Protein AF-A0A8J2MHV6-F1 (afdb_monomer_lite)

Secondary structure (DSSP, 8-state):
--HHHHHHHHHHHHHHHTS--TTSS-HHHHHHHS-TTHHHHHHHHHHHHHHTT-HHHHHHHHT-GGG------GGGHHHHHHHHHHHHTTSPTT----HHHHHHHHHHHHHTTS--

Foldseek 3Di:
DPPPPVVVVVVVVVVVVPDPCVVPPPVVVVVVVVPPLPVVLVVLQVQLQVCLVPLVSNLVSCPPVSVVAPDDDNVCSVVLSVVLVVVVVVDDPPDGDHSVNSNVSNVVSVVVPVPD

Radius of gyration: 17.87 Å; chains: 1; bounding box: 54×39×30 Å

Structure (mmCIF, N/CA/C/O backbone):
data_AF-A0A8J2MHV6-F1
#
_entry.id   AF-A0A8J2MHV6-F1
#
loop_
_atom_site.group_PDB
_atom_site.id
_atom_site.type_symbol
_atom_site.label_atom_id
_atom_site.label_alt_id
_atom_site.label_comp_id
_atom_site.l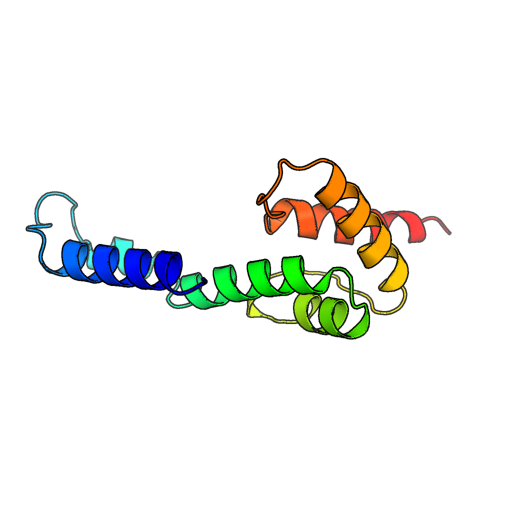abel_asym_id
_atom_site.label_entity_id
_atom_site.label_seq_id
_atom_site.pdbx_PDB_ins_code
_atom_site.Cartn_x
_atom_site.Cartn_y
_atom_site.Cartn_z
_atom_site.occupancy
_atom_site.B_iso_or_equiv
_atom_site.auth_seq_id
_atom_site.auth_comp_id
_atom_site.auth_asym_id
_atom_site.auth_atom_id
_atom_site.pdbx_PDB_model_num
ATOM 1 N N . MET A 1 1 ? -14.161 -6.890 15.139 1.00 41.69 1 MET A N 1
ATOM 2 C CA . MET A 1 1 ? -15.018 -5.836 15.726 1.00 41.69 1 MET A CA 1
ATOM 3 C C . MET A 1 1 ? -14.784 -4.538 14.937 1.00 41.69 1 MET A C 1
ATOM 5 O O . MET A 1 1 ? -14.116 -3.640 15.418 1.00 41.69 1 MET A O 1
ATOM 9 N N . PHE A 1 2 ? -15.237 -4.486 13.675 1.00 44.78 2 PHE A N 1
ATOM 10 C CA . PHE A 1 2 ? -14.858 -3.450 12.684 1.00 44.78 2 PHE A CA 1
ATOM 11 C C . PHE A 1 2 ? -16.009 -2.509 12.280 1.00 44.78 2 PHE A C 1
ATOM 13 O O . PHE A 1 2 ? -15.811 -1.582 11.505 1.00 44.78 2 PHE A O 1
ATOM 20 N N . TYR A 1 3 ? -17.211 -2.712 12.823 1.00 45.16 3 TYR A N 1
ATOM 21 C CA . TYR A 1 3 ? -18.410 -1.963 12.428 1.00 45.16 3 TYR A CA 1
ATOM 22 C C . TYR A 1 3 ? -18.516 -0.560 13.039 1.00 45.16 3 TYR A C 1
ATOM 24 O O . TYR A 1 3 ? -19.324 0.239 12.581 1.00 45.16 3 TYR A O 1
ATOM 32 N N . LEU A 1 4 ? -17.710 -0.237 14.056 1.00 43.59 4 LEU A N 1
ATOM 33 C CA . LEU A 1 4 ? -17.920 0.977 14.843 1.00 43.59 4 LEU A CA 1
ATOM 34 C C . LEU A 1 4 ? -17.490 2.253 14.095 1.00 43.59 4 LEU A C 1
ATOM 36 O O . LEU A 1 4 ? -18.215 3.237 14.116 1.00 43.59 4 LEU A O 1
ATOM 40 N N . ALA A 1 5 ? -16.363 2.236 13.377 1.00 49.28 5 ALA A N 1
ATOM 41 C CA . ALA A 1 5 ? -15.841 3.437 12.712 1.00 49.28 5 ALA A CA 1
ATOM 42 C C . ALA A 1 5 ? -16.668 3.858 11.481 1.00 49.28 5 ALA A C 1
ATOM 44 O O . ALA A 1 5 ? -16.950 5.040 11.300 1.00 49.28 5 ALA A O 1
ATOM 45 N N . ALA A 1 6 ? -17.105 2.891 10.666 1.00 49.47 6 ALA A N 1
ATOM 46 C CA . ALA A 1 6 ? -17.954 3.155 9.503 1.00 49.47 6 ALA A CA 1
ATOM 47 C C . ALA A 1 6 ? -19.363 3.621 9.913 1.00 49.47 6 ALA A C 1
ATOM 49 O O . ALA A 1 6 ? -19.921 4.521 9.290 1.00 49.47 6 ALA A O 1
ATOM 50 N N . ALA A 1 7 ? -19.911 3.055 10.996 1.00 55.84 7 ALA A N 1
ATOM 51 C CA . ALA A 1 7 ? -21.196 3.481 11.542 1.00 55.84 7 ALA A CA 1
ATOM 52 C C . ALA A 1 7 ? -21.140 4.913 12.099 1.00 55.84 7 ALA A C 1
ATOM 54 O O . ALA A 1 7 ? -22.050 5.693 11.841 1.00 55.84 7 ALA A O 1
ATOM 55 N N . ILE A 1 8 ? -20.056 5.285 12.793 1.00 59.50 8 ILE A N 1
ATOM 56 C CA . ILE A 1 8 ? -19.874 6.646 13.327 1.00 59.50 8 ILE A CA 1
ATOM 57 C C . ILE A 1 8 ? -19.798 7.681 12.196 1.00 59.50 8 ILE A C 1
ATOM 59 O O . ILE A 1 8 ? -20.416 8.735 12.295 1.00 59.50 8 ILE A O 1
ATOM 63 N N . LEU A 1 9 ? -19.093 7.387 11.099 1.00 59.03 9 LEU A N 1
ATOM 64 C CA . LEU A 1 9 ? -19.012 8.298 9.948 1.00 59.03 9 LEU A CA 1
ATOM 65 C C . LEU A 1 9 ? -20.363 8.479 9.239 1.00 59.03 9 LEU A C 1
ATOM 67 O O . LEU A 1 9 ? -20.700 9.595 8.840 1.00 59.03 9 LEU A O 1
ATOM 71 N N . GLY A 1 10 ? -21.149 7.405 9.112 1.00 62.62 10 GLY A N 1
ATOM 72 C CA . GLY A 1 10 ? -22.514 7.473 8.582 1.00 62.62 10 GLY A CA 1
ATOM 73 C C . GLY A 1 10 ? -23.455 8.286 9.477 1.00 62.62 10 GLY A C 1
ATOM 74 O O . GLY A 1 10 ? -24.182 9.142 8.980 1.00 62.62 10 GLY A O 1
ATOM 75 N N . ASP A 1 11 ? -23.382 8.077 10.794 1.00 63.69 11 ASP A N 1
ATOM 76 C CA . ASP A 1 11 ? -24.184 8.797 11.794 1.00 63.69 11 ASP A CA 1
ATOM 77 C C . ASP A 1 11 ? -23.862 10.298 11.819 1.00 63.69 11 ASP A C 1
ATOM 79 O O . ASP A 1 11 ? -24.759 11.138 11.796 1.00 63.69 11 ASP A O 1
ATOM 83 N N . VAL A 1 12 ? -22.574 10.655 11.778 1.00 63.25 12 VAL A N 1
ATOM 84 C CA . VAL A 1 12 ? -22.131 12.056 11.714 1.00 63.25 12 VAL A CA 1
ATOM 85 C C . VAL A 1 12 ? -22.613 12.724 10.423 1.00 63.25 12 VAL A C 1
ATOM 87 O O . VAL A 1 12 ? -23.073 13.864 10.467 1.00 63.25 12 VAL A O 1
ATOM 90 N N . ARG A 1 13 ? -22.581 12.016 9.285 1.00 62.28 13 ARG A N 1
ATOM 91 C CA . ARG A 1 13 ? -23.090 12.530 8.003 1.00 62.28 13 ARG A CA 1
ATOM 92 C C . ARG A 1 13 ? -24.595 12.808 8.057 1.00 62.28 13 ARG A C 1
ATOM 94 O O . ARG A 1 13 ? -25.025 13.871 7.617 1.00 62.28 13 ARG A O 1
ATOM 101 N N . GLU A 1 14 ? -25.392 11.889 8.596 1.00 66.50 14 GLU A N 1
ATOM 102 C CA . GLU A 1 14 ? -26.848 12.071 8.713 1.00 66.50 14 GLU A CA 1
ATOM 103 C C . GLU A 1 14 ? -27.221 13.170 9.716 1.00 66.50 14 GLU A C 1
ATOM 105 O O . GLU A 1 14 ? -28.143 13.951 9.480 1.00 66.50 14 GLU A O 1
ATOM 110 N N . ARG A 1 15 ? -26.464 13.308 10.806 1.00 63.88 15 ARG A N 1
ATOM 111 C CA . ARG A 1 15 ? -26.650 14.402 11.769 1.00 63.88 15 ARG A CA 1
ATOM 112 C C . ARG A 1 15 ? -26.308 15.764 11.185 1.00 63.88 15 ARG A C 1
ATOM 114 O O . ARG A 1 15 ? -27.021 16.727 11.454 1.00 63.88 15 ARG A O 1
ATOM 121 N N . LEU A 1 16 ? -25.263 15.844 10.362 1.00 61.25 16 LEU A N 1
ATOM 122 C CA . LEU A 1 16 ? -24.910 17.076 9.661 1.00 61.25 16 LEU A CA 1
ATOM 123 C C . LEU A 1 16 ? -26.001 17.478 8.664 1.00 61.25 16 LEU A C 1
ATOM 125 O O . LEU A 1 16 ? -26.392 18.635 8.666 1.00 61.25 16 LEU A O 1
ATOM 129 N N . LYS A 1 17 ? -26.579 16.539 7.901 1.00 64.12 17 LYS A N 1
ATOM 130 C CA . LYS A 1 17 ? -27.684 16.834 6.963 1.00 64.12 17 LYS A CA 1
ATOM 131 C C . LYS A 1 17 ? -28.922 17.455 7.618 1.00 64.12 17 LYS A C 1
ATOM 133 O O . LYS A 1 17 ? -29.616 18.230 6.974 1.00 64.12 17 LYS A O 1
ATOM 138 N N . ASN A 1 18 ? -29.210 17.087 8.866 1.00 62.78 18 ASN A N 1
ATOM 139 C CA . ASN A 1 18 ? -30.393 17.546 9.603 1.00 62.78 18 ASN A CA 1
ATOM 140 C C . ASN A 1 18 ? -30.108 18.730 10.541 1.00 62.78 18 ASN A C 1
ATOM 142 O O . ASN A 1 18 ? -30.998 19.162 11.272 1.00 62.78 18 ASN A O 1
ATOM 146 N N . SER A 1 19 ? -28.869 19.222 10.576 1.00 59.03 19 SER A N 1
ATOM 147 C CA . SER A 1 19 ? -28.504 20.371 11.403 1.00 59.03 19 SER A CA 1
ATOM 148 C C . SER A 1 19 ? -28.890 21.669 10.696 1.00 59.03 19 SER A C 1
ATOM 150 O O . SER A 1 19 ? -28.722 21.780 9.484 1.00 59.03 19 SER A O 1
ATOM 152 N N . ASP A 1 20 ? -29.399 22.655 11.444 1.00 58.38 20 ASP A N 1
ATOM 153 C CA . ASP A 1 20 ? -29.708 23.980 10.897 1.00 58.38 20 ASP A CA 1
ATOM 154 C C . ASP A 1 20 ? -28.399 24.720 10.610 1.00 58.38 20 ASP A C 1
ATOM 156 O O . ASP A 1 20 ? -27.696 25.245 11.474 1.00 58.38 20 ASP A O 1
ATOM 160 N N . LEU A 1 21 ? -28.024 24.597 9.353 1.00 56.12 21 LEU A N 1
ATOM 161 C CA . LEU A 1 21 ? -26.693 24.792 8.817 1.00 56.12 21 LEU A CA 1
ATOM 162 C C . LEU A 1 21 ? -26.550 26.192 8.185 1.00 56.12 21 LEU A C 1
ATOM 164 O O . LEU A 1 21 ? -25.479 26.593 7.739 1.00 56.12 21 LEU A O 1
ATOM 168 N N . SER A 1 22 ? -27.624 26.982 8.246 1.00 55.41 22 SER A N 1
ATOM 169 C CA . SER A 1 22 ? -27.761 28.356 7.755 1.00 55.41 22 SER A CA 1
ATOM 170 C C . SER A 1 22 ? -26.717 29.348 8.313 1.00 55.41 22 SER A C 1
ATOM 172 O O . SER A 1 22 ? -26.522 30.422 7.745 1.00 55.41 22 SER A O 1
ATOM 174 N N . LEU A 1 23 ? -25.984 28.972 9.370 1.00 57.38 23 LEU A N 1
ATOM 175 C CA . LEU A 1 23 ? -24.856 29.709 9.959 1.00 57.38 23 LEU A CA 1
ATOM 176 C C . LEU A 1 23 ? -23.507 29.535 9.232 1.00 5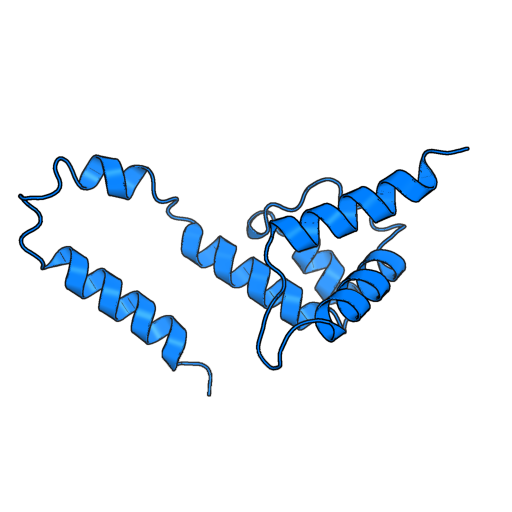7.38 23 LEU A C 1
ATOM 178 O O . LEU A 1 23 ? -22.625 30.372 9.418 1.00 57.38 23 LEU A O 1
ATOM 182 N N . PHE A 1 24 ? -23.322 28.495 8.412 1.00 54.16 24 PHE A N 1
ATOM 183 C CA . PHE A 1 24 ? -22.040 28.192 7.753 1.00 54.16 24 PHE A CA 1
ATOM 184 C C . PHE A 1 24 ? -22.063 28.455 6.240 1.00 54.16 24 PHE A C 1
ATOM 186 O O . PHE A 1 24 ? -21.500 27.683 5.473 1.00 54.16 24 PHE A O 1
ATOM 193 N N . GLY A 1 25 ? -22.688 29.547 5.789 1.00 61.88 25 GLY A N 1
ATOM 194 C CA . GLY A 1 25 ? -22.670 29.924 4.369 1.00 61.88 25 GLY A CA 1
ATOM 195 C C . GLY A 1 25 ? -23.175 28.814 3.436 1.00 61.88 25 GLY A C 1
ATOM 196 O O . GLY A 1 25 ? -23.903 27.919 3.858 1.00 61.88 25 GLY A O 1
ATOM 197 N N . ASN A 1 26 ? -22.830 28.889 2.149 1.00 64.50 26 ASN A N 1
ATOM 198 C CA . ASN A 1 26 ? -23.319 27.949 1.142 1.00 64.50 26 ASN A CA 1
ATOM 199 C C . ASN A 1 26 ? -22.675 26.567 1.337 1.00 64.50 26 ASN A C 1
ATOM 201 O O . ASN A 1 26 ? -21.613 26.262 0.800 1.00 64.50 26 ASN A O 1
ATOM 205 N N . ILE A 1 27 ? -23.296 25.735 2.163 1.00 58.47 27 ILE A N 1
ATOM 206 C CA . ILE A 1 27 ? -22.766 24.421 2.527 1.00 58.47 27 ILE A CA 1
ATOM 207 C C . ILE A 1 27 ? -22.684 23.485 1.337 1.00 58.47 27 ILE A C 1
ATOM 209 O O . ILE A 1 27 ? -21.806 22.634 1.331 1.00 58.47 27 ILE A O 1
ATOM 213 N N . ASP A 1 28 ? -23.498 23.677 0.304 1.00 54.31 28 ASP A N 1
ATOM 214 C CA . ASP A 1 28 ? -23.332 22.954 -0.955 1.00 54.31 28 ASP A CA 1
ATOM 215 C C . ASP A 1 28 ? -21.959 23.220 -1.595 1.00 54.31 28 ASP A C 1
ATOM 217 O O . ASP A 1 28 ? -21.352 22.305 -2.142 1.00 54.31 28 ASP A O 1
ATOM 221 N N . GLU A 1 29 ? -21.404 24.428 -1.459 1.00 61.16 29 GLU A N 1
ATOM 222 C CA . GLU A 1 29 ? -20.061 24.761 -1.948 1.00 61.16 29 GLU A CA 1
ATOM 223 C C . GLU A 1 29 ? -18.984 24.044 -1.120 1.00 61.16 29 GLU A C 1
ATOM 225 O O . GLU A 1 29 ? -18.105 23.389 -1.682 1.00 61.16 29 GLU A O 1
ATOM 230 N N . ILE A 1 30 ? -19.111 24.062 0.213 1.00 57.91 30 ILE A N 1
ATOM 231 C CA . ILE A 1 30 ? -18.198 23.368 1.137 1.00 57.91 30 ILE A CA 1
ATOM 232 C C . ILE A 1 30 ? -18.272 21.847 0.937 1.00 57.91 30 ILE A C 1
ATOM 234 O O . ILE A 1 30 ? -17.240 21.189 0.829 1.00 57.91 30 ILE A O 1
ATOM 238 N N . LEU A 1 31 ? -19.471 21.278 0.824 1.00 53.53 31 LEU A N 1
ATOM 239 C CA . LEU A 1 31 ? -19.679 19.858 0.552 1.00 53.53 31 LEU A CA 1
ATOM 240 C C . LEU A 1 31 ? -19.186 19.473 -0.849 1.00 53.53 31 LEU A C 1
ATOM 242 O O . LEU A 1 31 ? -18.639 18.386 -0.983 1.00 53.53 31 LEU A O 1
ATOM 246 N N . SER A 1 32 ? -19.272 20.358 -1.853 1.00 56.47 32 SER A N 1
ATOM 247 C CA . SER A 1 32 ? -18.695 20.110 -3.188 1.00 56.47 32 SER A CA 1
ATOM 248 C C . SER A 1 32 ? -17.162 20.097 -3.196 1.00 56.47 32 SER A C 1
ATOM 250 O O . SER A 1 32 ? -16.553 19.468 -4.062 1.00 56.47 32 SER A O 1
ATOM 252 N N . THR A 1 33 ? -16.519 20.763 -2.225 1.00 55.56 33 THR A N 1
ATOM 253 C CA . THR A 1 33 ? -15.059 20.683 -2.040 1.00 55.56 33 THR A CA 1
ATOM 254 C C . THR A 1 33 ? -14.617 19.430 -1.286 1.00 55.56 33 THR A C 1
ATOM 256 O O . THR A 1 33 ? -13.440 19.069 -1.353 1.00 55.56 33 THR A O 1
ATOM 259 N N . ILE A 1 34 ? -15.534 18.736 -0.597 1.00 55.62 34 ILE A N 1
ATOM 260 C CA . ILE A 1 34 ? -15.263 17.414 -0.033 1.00 55.62 34 ILE A CA 1
ATOM 261 C C . ILE A 1 34 ? -15.365 16.415 -1.188 1.00 55.62 34 ILE A C 1
ATOM 263 O O . ILE A 1 34 ? -16.452 16.221 -1.724 1.00 55.62 34 ILE A O 1
ATOM 267 N N . PRO A 1 35 ? -14.266 15.759 -1.596 1.00 55.59 35 PRO A N 1
ATOM 268 C CA . PRO A 1 35 ? -14.333 14.817 -2.699 1.00 55.59 35 PRO A CA 1
ATOM 269 C C . PRO A 1 35 ? -15.311 13.693 -2.343 1.00 55.59 35 PRO A C 1
ATOM 271 O O . PRO A 1 35 ? -15.159 13.052 -1.301 1.00 55.59 35 PRO A O 1
ATOM 274 N N . ASP A 1 36 ? -16.266 13.400 -3.229 1.00 57.00 36 ASP A N 1
ATOM 275 C CA . ASP A 1 36 ? -17.207 12.272 -3.090 1.00 57.00 36 ASP A CA 1
ATOM 276 C C . ASP A 1 36 ? -16.489 10.924 -2.851 1.00 57.00 36 ASP A C 1
ATOM 278 O O . ASP A 1 36 ? -17.049 9.979 -2.296 1.00 57.00 36 ASP A O 1
ATOM 282 N N . ASN A 1 37 ? -15.206 10.860 -3.220 1.00 61.69 37 ASN A N 1
ATOM 283 C CA . ASN A 1 37 ? -14.282 9.745 -3.040 1.00 61.69 37 ASN A CA 1
ATOM 284 C C . ASN A 1 37 ? -13.669 9.643 -1.625 1.00 61.69 37 ASN A C 1
ATOM 286 O O . ASN A 1 37 ? -13.052 8.630 -1.336 1.00 61.69 37 ASN A O 1
ATOM 290 N N . LEU A 1 38 ? -13.818 10.613 -0.712 1.00 66.69 38 LEU A N 1
ATOM 291 C CA . LEU A 1 38 ? -13.061 10.640 0.558 1.00 66.69 38 LEU A CA 1
ATOM 292 C C . LEU A 1 38 ? -13.134 9.319 1.355 1.00 66.69 38 LEU A C 1
ATOM 294 O O . LEU A 1 38 ? -12.134 8.873 1.918 1.00 66.69 38 LEU A O 1
ATOM 298 N N . ASP A 1 39 ? -14.296 8.664 1.346 1.00 78.44 39 ASP A N 1
ATOM 299 C CA . ASP A 1 39 ? -14.493 7.345 1.956 1.00 78.44 39 ASP A CA 1
ATOM 300 C C . ASP A 1 39 ? -13.698 6.233 1.239 1.00 78.44 39 ASP A C 1
ATOM 302 O O . ASP A 1 39 ? -13.068 5.400 1.893 1.00 78.44 39 ASP A O 1
ATOM 306 N N . ALA A 1 40 ? -13.655 6.254 -0.095 1.00 81.69 40 ALA A N 1
ATOM 307 C CA . ALA A 1 40 ? -12.846 5.346 -0.906 1.00 81.69 40 ALA A CA 1
ATOM 308 C C . ALA A 1 40 ? -11.343 5.581 -0.688 1.00 81.69 40 ALA A C 1
ATOM 310 O O . ALA A 1 40 ? -10.612 4.619 -0.454 1.00 81.69 40 ALA A O 1
ATOM 311 N N . HIS A 1 41 ? -10.891 6.840 -0.648 1.00 85.69 41 HIS A N 1
ATOM 312 C CA . HIS A 1 41 ? -9.503 7.184 -0.333 1.00 85.69 41 HIS A CA 1
ATOM 313 C C . HIS A 1 41 ? -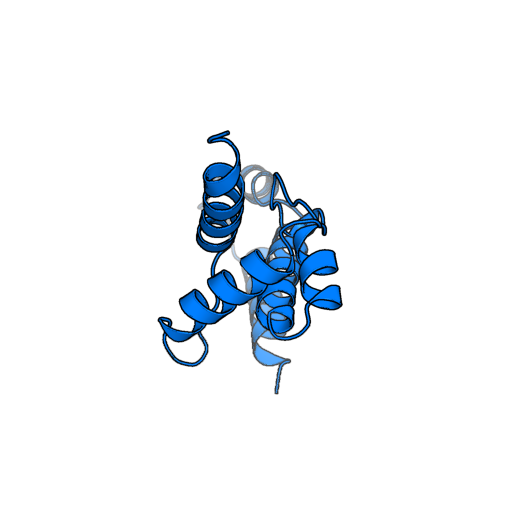9.076 6.646 1.038 1.00 85.69 41 HIS A C 1
ATOM 315 O O . HIS A 1 41 ? -8.064 5.952 1.161 1.00 85.69 41 HIS A O 1
ATOM 321 N N . MET A 1 42 ? -9.868 6.927 2.080 1.00 85.62 42 MET A N 1
ATOM 322 C CA . MET A 1 42 ? -9.582 6.459 3.438 1.00 85.62 42 MET A CA 1
ATOM 323 C C . MET A 1 42 ? -9.542 4.931 3.511 1.00 85.62 42 MET A C 1
ATOM 325 O O . MET A 1 42 ? -8.609 4.371 4.092 1.00 85.62 42 MET A O 1
ATOM 329 N N . LYS A 1 43 ? -10.511 4.247 2.891 1.00 87.19 43 LYS A N 1
ATOM 330 C CA . LYS A 1 43 ? -10.539 2.779 2.824 1.00 87.19 43 LYS A CA 1
ATOM 331 C C . LYS A 1 43 ? -9.309 2.223 2.119 1.00 87.19 43 LYS A C 1
ATOM 333 O O . LYS A 1 43 ? -8.674 1.323 2.662 1.00 87.19 43 LYS A O 1
ATOM 338 N N . ALA A 1 44 ? -8.928 2.795 0.981 1.00 89.69 44 ALA A N 1
ATOM 339 C CA . ALA A 1 44 ? -7.778 2.345 0.209 1.00 89.69 44 ALA A CA 1
ATOM 340 C C . ALA A 1 44 ? -6.458 2.510 0.985 1.00 89.69 44 ALA A C 1
ATOM 342 O O . ALA A 1 44 ? -5.613 1.616 0.972 1.00 89.69 44 ALA A O 1
ATOM 343 N N . VAL A 1 45 ? -6.282 3.613 1.725 1.00 90.81 45 VAL A N 1
ATOM 344 C CA . VAL A 1 45 ? -5.090 3.828 2.570 1.00 90.81 45 VAL A CA 1
ATOM 345 C C . VAL A 1 45 ? -5.056 2.863 3.763 1.00 90.81 45 VAL A C 1
ATOM 347 O O . VAL A 1 45 ? -3.983 2.375 4.135 1.00 90.81 45 VAL A O 1
ATOM 350 N N . ILE A 1 46 ? -6.207 2.548 4.362 1.00 89.31 46 ILE A N 1
ATOM 351 C CA . ILE A 1 46 ? -6.302 1.545 5.435 1.00 89.31 46 ILE A CA 1
ATOM 352 C C . ILE A 1 46 ? -5.984 0.146 4.895 1.00 89.31 46 ILE A C 1
ATOM 354 O O . ILE A 1 46 ? -5.201 -0.584 5.504 1.00 89.31 46 ILE A O 1
ATOM 358 N N . GLU A 1 47 ? -6.549 -0.225 3.746 1.00 92.00 47 GLU A N 1
ATOM 359 C CA . GLU A 1 47 ? -6.287 -1.508 3.088 1.00 92.00 47 GLU A CA 1
ATOM 360 C C . GLU A 1 47 ? -4.802 -1.657 2.744 1.00 92.00 47 GLU A C 1
ATOM 362 O O . GLU A 1 47 ? -4.188 -2.665 3.098 1.00 92.00 47 GLU A O 1
ATOM 367 N N . LEU A 1 48 ? -4.183 -0.601 2.208 1.00 94.75 48 LEU A N 1
ATOM 368 C CA . LEU A 1 48 ? -2.741 -0.540 1.981 1.00 94.75 48 LEU A CA 1
ATOM 369 C C . LEU A 1 48 ? -1.967 -0.823 3.272 1.00 94.75 48 LEU A C 1
ATOM 371 O O . LEU A 1 48 ? -1.099 -1.695 3.295 1.00 94.75 48 LEU A O 1
ATOM 375 N N . ASN A 1 49 ? -2.302 -0.151 4.373 1.00 92.50 49 ASN A N 1
ATOM 376 C CA . ASN A 1 49 ? -1.638 -0.379 5.655 1.00 92.50 49 ASN A CA 1
ATOM 377 C C . ASN A 1 49 ? -1.787 -1.820 6.163 1.00 92.50 49 ASN A C 1
ATOM 379 O O . ASN A 1 49 ? -0.858 -2.347 6.785 1.00 92.50 49 ASN A O 1
ATOM 383 N N . ASN A 1 50 ? -2.936 -2.449 5.931 1.00 92.62 50 ASN A N 1
ATOM 384 C CA . ASN A 1 50 ? -3.198 -3.835 6.320 1.00 92.62 50 ASN A CA 1
ATOM 385 C C . ASN A 1 50 ? -2.479 -4.839 5.412 1.00 92.62 50 ASN A C 1
ATOM 387 O O . ASN A 1 50 ? -2.090 -5.905 5.874 1.00 92.62 50 ASN A O 1
ATOM 391 N N . SER A 1 51 ? -2.238 -4.470 4.156 1.00 94.44 51 SER A N 1
ATOM 392 C CA . SER A 1 51 ? -1.542 -5.301 3.174 1.00 94.44 51 SER A CA 1
ATOM 393 C C . SER A 1 51 ? -0.016 -5.310 3.314 1.00 94.44 51 SER A C 1
ATOM 395 O O . SER A 1 51 ? 0.631 -6.105 2.656 1.00 94.44 51 SER A O 1
ATOM 397 N N . VAL A 1 52 ? 0.594 -4.482 4.177 1.00 93.06 52 VAL A N 1
ATOM 398 C CA . VAL A 1 52 ? 2.068 -4.339 4.280 1.00 93.06 52 VAL A CA 1
ATOM 399 C C . VAL A 1 52 ? 2.813 -5.668 4.481 1.00 93.06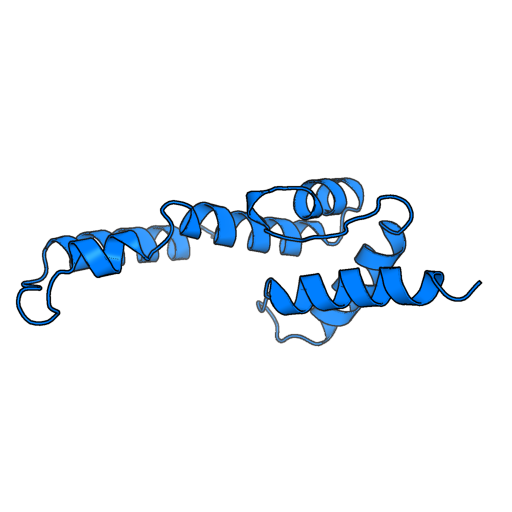 52 VAL A C 1
ATOM 401 O O . VAL A 1 52 ? 3.961 -5.793 4.060 1.00 93.06 52 VAL A O 1
ATOM 404 N N . ASP A 1 53 ? 2.204 -6.669 5.112 1.00 91.19 53 ASP A N 1
ATOM 405 C CA . ASP A 1 53 ? 2.841 -7.973 5.331 1.00 91.19 53 ASP A CA 1
ATOM 406 C C . ASP A 1 53 ? 2.720 -8.938 4.128 1.00 91.19 53 ASP A C 1
ATOM 408 O O . ASP A 1 53 ? 3.448 -9.926 4.077 1.00 91.19 53 ASP A O 1
ATOM 412 N N . ASP A 1 54 ? 1.893 -8.619 3.128 1.00 93.94 54 ASP A N 1
ATOM 413 C CA . ASP A 1 54 ? 1.701 -9.369 1.880 1.00 93.94 54 ASP A CA 1
ATOM 414 C C . ASP A 1 54 ? 2.140 -8.511 0.683 1.00 93.94 54 ASP A C 1
ATOM 416 O O . ASP A 1 54 ? 1.569 -7.463 0.388 1.00 93.94 54 ASP A O 1
ATOM 420 N N . LYS A 1 55 ? 3.175 -8.956 -0.031 1.00 91.69 55 LYS A N 1
ATOM 421 C CA . LYS A 1 55 ? 3.768 -8.175 -1.118 1.00 91.69 55 LYS A CA 1
ATOM 422 C C . LYS A 1 55 ? 2.807 -7.937 -2.282 1.00 91.69 55 LYS A C 1
ATOM 424 O O . LYS A 1 55 ? 2.754 -6.820 -2.800 1.00 91.69 55 LYS A O 1
ATOM 429 N N . ASP A 1 56 ? 2.087 -8.968 -2.706 1.00 92.38 56 ASP A N 1
ATOM 430 C CA . ASP A 1 56 ? 1.239 -8.888 -3.893 1.00 92.38 56 ASP A CA 1
ATOM 431 C C . ASP A 1 56 ? 0.003 -8.035 -3.590 1.00 92.38 56 ASP A C 1
ATOM 433 O O . ASP A 1 56 ? -0.375 -7.164 -4.383 1.00 92.38 56 ASP A O 1
ATOM 437 N N . ALA A 1 57 ? -0.564 -8.200 -2.391 1.00 94.25 57 ALA A N 1
ATOM 438 C CA . ALA A 1 57 ? -1.635 -7.341 -1.903 1.00 94.25 57 ALA A CA 1
ATOM 439 C C . ALA A 1 57 ? -1.173 -5.882 -1.751 1.00 94.25 57 ALA A C 1
ATOM 441 O O . ALA A 1 57 ? -1.879 -4.967 -2.185 1.00 94.25 57 ALA A O 1
ATOM 442 N N . LEU A 1 58 ? 0.027 -5.651 -1.206 1.00 95.38 58 LEU A N 1
ATOM 443 C CA . LEU A 1 58 ? 0.600 -4.315 -1.048 1.00 95.38 58 LEU A CA 1
ATOM 444 C C . LEU A 1 58 ? 0.791 -3.614 -2.386 1.00 95.38 58 LEU A C 1
ATOM 446 O O . LEU A 1 58 ? 0.426 -2.446 -2.522 1.00 95.38 58 LEU A O 1
ATOM 450 N N . LEU A 1 59 ? 1.346 -4.304 -3.382 1.00 95.12 59 LEU A N 1
ATOM 451 C CA . LEU A 1 59 ? 1.569 -3.714 -4.696 1.00 95.12 59 LEU A CA 1
ATOM 452 C C . LEU A 1 59 ? 0.243 -3.360 -5.380 1.00 95.12 59 LEU A C 1
ATOM 454 O O . LEU A 1 59 ? 0.127 -2.289 -5.979 1.00 95.12 59 LEU A O 1
ATOM 458 N N . LYS A 1 60 ? -0.772 -4.221 -5.243 1.00 95.31 60 LYS A N 1
ATOM 459 C CA . LYS A 1 60 ? -2.126 -3.938 -5.727 1.00 95.31 60 LYS A CA 1
ATOM 460 C C . LYS A 1 60 ? -2.713 -2.696 -5.053 1.00 95.31 60 LYS A C 1
ATOM 462 O O . LYS A 1 60 ? -3.253 -1.838 -5.746 1.00 95.31 60 LYS A O 1
ATOM 467 N N . CYS A 1 61 ? -2.563 -2.570 -3.734 1.00 94.75 61 CYS A N 1
ATOM 468 C CA . CYS A 1 61 ? -3.039 -1.406 -2.989 1.00 94.75 61 CYS A CA 1
ATOM 469 C C . CYS A 1 61 ? -2.292 -0.130 -3.388 1.00 94.75 61 CYS A C 1
ATOM 471 O O . CYS A 1 61 ? -2.922 0.886 -3.645 1.00 94.75 61 CYS A O 1
ATOM 473 N N . LEU A 1 62 ? -0.963 -0.178 -3.511 1.00 94.62 62 LEU A N 1
ATOM 474 C CA . LEU A 1 62 ? -0.145 0.965 -3.930 1.00 94.62 62 LEU A CA 1
ATOM 475 C C . LEU A 1 62 ? -0.534 1.495 -5.317 1.00 94.62 62 LEU A C 1
ATOM 477 O O . LEU A 1 62 ? -0.467 2.696 -5.554 1.00 94.62 62 LEU A O 1
ATOM 481 N N . LYS A 1 63 ? -0.941 0.610 -6.232 1.00 94.56 63 LYS A N 1
ATOM 482 C CA . LYS A 1 63 ? -1.409 0.978 -7.577 1.00 94.56 63 LYS A CA 1
ATOM 483 C C . LYS A 1 63 ? -2.885 1.361 -7.635 1.00 94.56 63 LYS A C 1
ATOM 485 O O . LYS A 1 63 ? -3.357 1.762 -8.698 1.00 94.56 63 LYS A O 1
ATOM 490 N N . CYS A 1 64 ? -3.626 1.207 -6.540 1.00 93.44 64 CYS A N 1
ATOM 491 C CA . CYS A 1 64 ? -5.033 1.564 -6.504 1.00 93.44 64 CYS A CA 1
ATOM 492 C C . CYS A 1 64 ? -5.170 3.089 -6.665 1.00 93.44 64 CYS A C 1
ATOM 494 O O . CYS A 1 64 ? -4.591 3.820 -5.852 1.00 93.44 64 CYS A O 1
ATOM 496 N N . PRO A 1 65 ? -5.934 3.583 -7.662 1.00 90.56 65 PRO A N 1
ATOM 497 C CA . PRO A 1 65 ? -6.109 5.018 -7.897 1.00 90.56 65 PRO A CA 1
ATOM 498 C C . PRO A 1 65 ? -6.595 5.766 -6.655 1.00 90.56 65 PRO A C 1
ATOM 500 O O . PRO A 1 65 ? -6.133 6.871 -6.375 1.00 90.56 65 PRO A O 1
ATOM 503 N N . ASP A 1 66 ? -7.449 5.118 -5.861 1.00 89.44 66 ASP A N 1
ATOM 504 C CA . ASP A 1 66 ? -8.008 5.692 -4.642 1.00 89.44 66 ASP A CA 1
ATOM 505 C C . ASP A 1 66 ? -6.948 5.936 -3.564 1.00 89.44 66 ASP A C 1
ATOM 507 O O . ASP A 1 66 ? -7.137 6.807 -2.728 1.00 89.44 66 ASP A O 1
ATOM 511 N N . THR A 1 67 ? -5.792 5.261 -3.579 1.00 88.56 67 THR A N 1
ATOM 512 C CA . THR A 1 67 ? -4.702 5.583 -2.632 1.00 88.56 67 THR A CA 1
ATOM 513 C C . THR A 1 67 ? -3.969 6.874 -2.974 1.00 88.56 67 THR A C 1
ATOM 515 O O . THR A 1 67 ? -3.318 7.455 -2.102 1.00 88.56 67 THR A O 1
ATOM 518 N N . ASN A 1 68 ? -4.084 7.346 -4.221 1.00 91.75 68 ASN A N 1
ATOM 519 C CA . ASN A 1 68 ? -3.402 8.535 -4.724 1.00 91.75 68 ASN A CA 1
ATOM 520 C C . ASN A 1 68 ? -1.878 8.509 -4.463 1.00 91.75 68 ASN A C 1
ATOM 522 O O . ASN A 1 68 ? -1.268 9.529 -4.126 1.00 91.75 68 ASN A O 1
ATOM 526 N N . ILE A 1 69 ? -1.269 7.321 -4.575 1.00 94.12 69 ILE A N 1
ATOM 527 C CA . ILE A 1 69 ? 0.178 7.123 -4.491 1.00 94.12 69 ILE A CA 1
ATOM 528 C C . ILE A 1 69 ? 0.768 7.146 -5.900 1.00 94.12 69 ILE A C 1
ATOM 530 O O . ILE A 1 69 ? 0.361 6.406 -6.790 1.00 94.12 69 ILE A O 1
ATOM 534 N N . SER A 1 70 ? 1.756 8.008 -6.106 1.00 92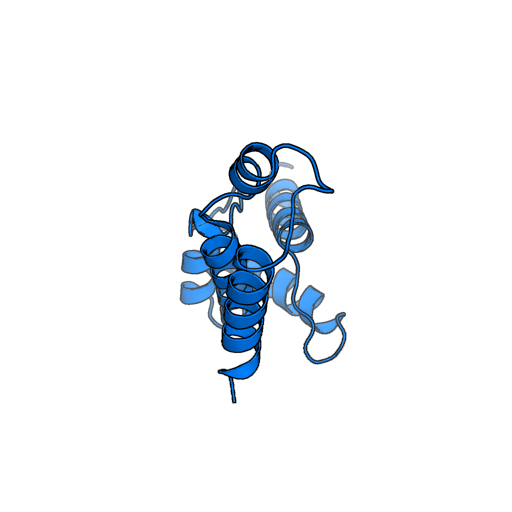.38 70 SER A N 1
ATOM 535 C CA . SER A 1 70 ? 2.416 8.202 -7.398 1.00 92.38 70 SER A CA 1
ATOM 536 C C . SER A 1 70 ? 3.781 7.521 -7.453 1.00 92.38 70 SER A C 1
ATOM 538 O O . SER A 1 70 ? 4.453 7.365 -6.430 1.00 92.38 70 SER A O 1
ATOM 540 N N . TYR A 1 71 ? 4.229 7.210 -8.675 1.00 91.75 71 TYR A N 1
ATOM 541 C CA . TYR A 1 71 ? 5.554 6.651 -8.982 1.00 91.75 71 TYR A CA 1
ATOM 542 C C . TYR A 1 71 ? 5.809 5.249 -8.415 1.00 91.75 71 TYR A C 1
ATOM 544 O O . TYR A 1 71 ? 6.949 4.885 -8.142 1.00 91.75 71 TYR A O 1
ATOM 552 N N . VAL A 1 72 ? 4.771 4.441 -8.235 1.00 92.69 72 VAL A N 1
ATOM 553 C CA . VAL A 1 72 ? 4.942 3.047 -7.816 1.00 92.69 72 VAL A CA 1
ATOM 554 C C . VAL A 1 72 ? 5.632 2.262 -8.931 1.00 92.69 72 VAL A C 1
ATOM 556 O O . VAL A 1 72 ? 5.180 2.278 -10.073 1.00 92.69 72 VAL A O 1
ATOM 559 N N . ASN A 1 73 ? 6.727 1.579 -8.599 1.00 92.75 73 ASN A N 1
ATOM 560 C CA . ASN A 1 73 ? 7.464 0.721 -9.518 1.00 92.75 73 ASN A CA 1
ATOM 561 C C . ASN A 1 73 ? 7.638 -0.678 -8.913 1.00 92.75 73 ASN A C 1
ATOM 563 O O . ASN A 1 73 ? 8.234 -0.846 -7.849 1.00 92.75 73 ASN A O 1
ATOM 567 N N . ASP A 1 74 ? 7.139 -1.679 -9.629 1.00 92.56 74 ASP A N 1
ATOM 568 C CA . ASP A 1 74 ? 7.097 -3.090 -9.238 1.00 92.56 74 ASP A CA 1
ATOM 569 C C . ASP A 1 74 ? 8.477 -3.651 -8.897 1.00 92.56 74 ASP A C 1
ATOM 571 O O . ASP A 1 74 ? 8.600 -4.472 -7.991 1.00 92.56 74 ASP A O 1
ATOM 575 N N . ILE A 1 75 ? 9.528 -3.154 -9.559 1.00 92.06 75 ILE A N 1
ATOM 576 C CA . ILE A 1 75 ? 10.922 -3.557 -9.321 1.00 92.06 75 ILE A CA 1
ATOM 577 C C . ILE A 1 75 ? 11.327 -3.308 -7.859 1.00 92.06 75 ILE A C 1
ATOM 579 O O . ILE A 1 75 ? 12.166 -4.018 -7.306 1.00 92.06 75 ILE A O 1
ATOM 583 N N . PHE A 1 76 ? 10.727 -2.309 -7.208 1.00 93.06 76 PHE A N 1
ATOM 584 C CA . PHE A 1 76 ? 11.039 -1.936 -5.832 1.00 93.06 76 PHE A CA 1
ATOM 585 C C . PHE A 1 76 ? 10.023 -2.453 -4.807 1.00 93.06 76 PHE A C 1
ATOM 587 O O . PHE A 1 76 ? 10.130 -2.082 -3.637 1.00 93.06 76 PHE A O 1
ATOM 594 N N . ALA A 1 77 ? 9.082 -3.323 -5.195 1.00 92.12 77 ALA A N 1
ATOM 595 C CA . ALA A 1 77 ? 8.012 -3.809 -4.319 1.00 92.12 77 ALA A CA 1
ATOM 596 C C . ALA A 1 77 ? 8.535 -4.370 -2.983 1.00 92.12 77 ALA A C 1
ATOM 598 O O . ALA A 1 77 ? 8.080 -3.948 -1.918 1.00 92.12 77 ALA A O 1
ATOM 599 N N . ASP A 1 78 ? 9.561 -5.229 -3.020 1.00 93.00 78 ASP A N 1
ATOM 600 C CA . ASP A 1 78 ? 10.178 -5.790 -1.808 1.00 93.00 78 ASP A CA 1
ATOM 601 C C . ASP A 1 78 ? 10.762 -4.689 -0.896 1.00 93.00 78 ASP A C 1
ATOM 603 O O . ASP A 1 78 ? 10.663 -4.744 0.331 1.00 93.00 78 ASP A O 1
ATOM 607 N N . ARG A 1 79 ? 11.337 -3.628 -1.479 1.00 92.69 79 ARG A N 1
ATOM 608 C CA . ARG A 1 79 ? 11.919 -2.513 -0.713 1.00 92.69 79 ARG A CA 1
ATOM 609 C C . ARG A 1 79 ? 10.854 -1.608 -0.110 1.00 92.69 79 ARG A C 1
ATOM 611 O O . ARG A 1 79 ? 11.014 -1.189 1.039 1.00 92.69 79 ARG A O 1
ATOM 618 N N . TYR A 1 80 ? 9.784 -1.316 -0.853 1.00 95.06 80 TYR A N 1
ATOM 619 C CA . TYR A 1 80 ? 8.637 -0.588 -0.314 1.00 95.06 80 TYR A CA 1
ATOM 620 C C . TYR A 1 80 ? 8.089 -1.320 0.906 1.00 95.06 80 TYR A C 1
ATOM 622 O O . TYR A 1 80 ? 7.928 -0.705 1.958 1.00 95.06 80 TYR A O 1
ATOM 630 N N . GLN A 1 81 ? 7.903 -2.637 0.791 1.00 95.62 81 GLN A N 1
ATOM 631 C CA . GLN A 1 81 ? 7.409 -3.478 1.873 1.00 95.62 81 GLN A CA 1
ATOM 632 C C . GLN A 1 81 ? 8.287 -3.369 3.126 1.00 95.62 81 GLN A C 1
ATOM 634 O O . GLN A 1 81 ? 7.795 -3.052 4.210 1.00 95.62 81 GLN A O 1
ATOM 639 N N . VAL A 1 82 ? 9.604 -3.557 2.981 1.00 94.62 82 VAL A N 1
ATOM 640 C CA . VAL A 1 82 ? 10.557 -3.481 4.100 1.00 94.62 82 VAL A CA 1
ATOM 641 C C . VAL A 1 82 ? 10.518 -2.111 4.779 1.00 94.62 82 VAL A C 1
ATOM 643 O O . VAL A 1 82 ? 10.456 -2.036 6.012 1.00 94.62 82 VAL A O 1
ATOM 646 N N . LYS A 1 83 ? 10.527 -1.018 4.007 1.00 94.19 83 LYS A N 1
ATOM 647 C CA . LYS A 1 83 ? 10.500 0.338 4.571 1.00 94.19 83 LYS A CA 1
ATOM 648 C C . LYS A 1 83 ? 9.164 0.676 5.228 1.00 94.19 83 LYS A C 1
ATOM 650 O O . LYS A 1 83 ? 9.171 1.203 6.339 1.00 94.19 83 LYS A O 1
ATOM 655 N N . LEU A 1 84 ? 8.038 0.347 4.594 1.00 94.94 84 LEU A N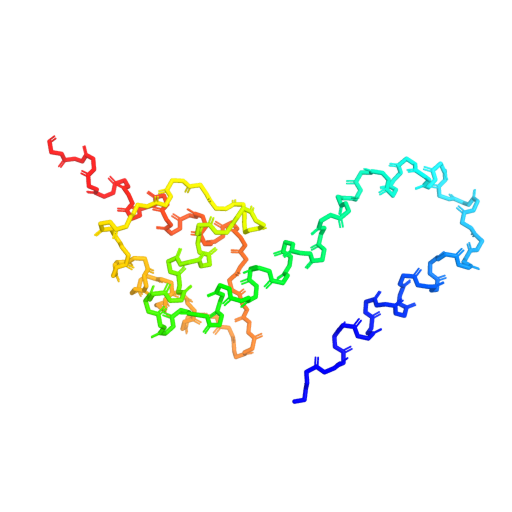 1
ATOM 656 C CA . LEU A 1 84 ? 6.700 0.563 5.152 1.00 94.94 84 LEU A CA 1
ATOM 657 C C . LEU A 1 84 ? 6.526 -0.208 6.459 1.00 94.94 84 LEU A C 1
ATOM 659 O O . LEU A 1 84 ? 6.107 0.367 7.461 1.00 94.94 84 LEU A O 1
ATOM 663 N N . ARG A 1 85 ? 6.951 -1.475 6.498 1.00 93.38 85 ARG A N 1
ATOM 664 C CA . ARG A 1 85 ? 6.927 -2.300 7.711 1.00 93.38 85 ARG A CA 1
ATOM 665 C C . ARG A 1 85 ? 7.789 -1.710 8.820 1.00 93.38 85 ARG A C 1
ATOM 667 O O . ARG A 1 85 ? 7.365 -1.647 9.971 1.00 93.38 85 ARG A O 1
ATOM 674 N N . SER A 1 86 ? 8.990 -1.250 8.476 1.00 92.38 86 SER A N 1
ATOM 675 C CA . SER A 1 86 ? 9.910 -0.621 9.430 1.00 92.38 86 SER A CA 1
ATOM 676 C C . SER A 1 86 ? 9.334 0.679 9.985 1.00 92.38 86 SER A C 1
ATOM 678 O O . SER A 1 86 ? 9.389 0.902 11.190 1.00 92.38 86 SER A O 1
ATOM 680 N N . ARG A 1 87 ? 8.708 1.504 9.138 1.00 91.19 87 ARG A N 1
ATOM 681 C CA . ARG A 1 87 ? 8.048 2.737 9.574 1.00 91.19 87 ARG A CA 1
ATOM 682 C C . ARG A 1 87 ? 6.840 2.446 10.460 1.00 91.19 87 ARG A C 1
ATOM 684 O O . ARG A 1 87 ? 6.695 3.083 11.498 1.00 91.19 87 ARG A O 1
ATOM 691 N N . LYS A 1 88 ? 6.030 1.445 10.115 1.00 88.31 88 LYS A N 1
ATOM 692 C CA . LYS A 1 88 ? 4.864 1.024 10.904 1.00 88.31 88 LYS A CA 1
ATOM 693 C C . LYS A 1 88 ? 5.255 0.568 12.316 1.00 88.31 88 LYS A C 1
ATOM 695 O O . LYS A 1 88 ? 4.555 0.888 13.264 1.00 88.31 88 LYS A O 1
ATOM 700 N N . LYS A 1 89 ? 6.421 -0.072 12.487 1.00 87.81 89 LYS A N 1
ATOM 701 C CA . LYS A 1 89 ? 6.971 -0.427 13.814 1.00 87.81 89 LYS A CA 1
ATOM 702 C C . LYS A 1 89 ? 7.325 0.780 14.694 1.00 87.81 89 LYS A C 1
ATOM 704 O O . LYS A 1 89 ? 7.453 0.612 15.900 1.00 87.81 89 LYS A O 1
ATOM 709 N N . THR A 1 90 ? 7.521 1.965 14.110 1.00 86.75 90 THR A N 1
ATOM 710 C CA . THR A 1 90 ? 7.809 3.203 14.863 1.00 86.75 90 THR A CA 1
ATOM 711 C C . THR A 1 90 ? 6.552 3.938 15.326 1.00 86.75 90 THR A C 1
ATOM 713 O O . THR A 1 90 ? 6.660 4.890 16.094 1.00 86.75 90 THR A O 1
ATOM 716 N N . LEU A 1 91 ? 5.376 3.512 14.857 1.00 83.19 91 LEU A N 1
ATOM 717 C CA . LEU A 1 91 ? 4.091 4.082 15.246 1.00 83.19 91 LEU A CA 1
ATOM 718 C C . LEU A 1 91 ? 3.580 3.460 16.548 1.00 83.19 91 LEU A C 1
ATOM 720 O O . LEU A 1 91 ? 4.019 2.381 16.958 1.00 83.19 91 LEU A O 1
ATOM 724 N N . ARG A 1 92 ? 2.621 4.128 17.197 1.00 80.06 92 ARG A N 1
ATOM 725 C CA . ARG A 1 92 ? 1.933 3.550 18.357 1.00 80.06 92 ARG A CA 1
ATOM 726 C C . ARG A 1 92 ? 1.053 2.377 17.920 1.00 80.06 92 ARG A C 1
ATOM 728 O O . ARG A 1 92 ? 0.619 2.282 16.773 1.00 80.06 92 ARG A O 1
ATOM 735 N N . THR A 1 93 ? 0.755 1.478 18.854 1.00 72.06 93 THR A N 1
ATOM 736 C CA . THR A 1 93 ? -0.190 0.380 18.615 1.00 72.06 93 THR A CA 1
ATOM 737 C C . THR A 1 93 ? -1.526 0.942 18.114 1.00 72.06 93 THR A C 1
ATOM 739 O O . THR A 1 93 ? -2.079 1.842 18.742 1.00 72.06 93 THR A O 1
ATOM 742 N N . ASN A 1 94 ? -2.047 0.391 17.011 1.00 71.62 94 ASN A N 1
ATOM 743 C CA . ASN A 1 94 ? -3.273 0.812 16.304 1.00 71.62 94 ASN A CA 1
ATOM 744 C C . ASN A 1 94 ? -3.186 2.107 15.478 1.00 71.62 94 ASN A C 1
ATOM 746 O O . ASN A 1 94 ? -4.217 2.622 15.049 1.00 71.62 94 ASN A O 1
ATOM 750 N N . GLU A 1 95 ? -1.988 2.621 15.217 1.00 83.12 95 GLU A N 1
ATOM 751 C CA . GLU A 1 95 ? -1.791 3.766 14.330 1.00 83.12 95 GLU A CA 1
ATOM 752 C C . GLU A 1 95 ? -1.409 3.309 12.909 1.00 83.12 95 GLU A C 1
ATOM 754 O O . GLU A 1 95 ? -0.692 2.322 12.712 1.00 83.12 95 GLU A O 1
ATOM 759 N N . PHE A 1 96 ? -1.914 4.028 11.905 1.00 87.75 96 PHE A N 1
ATOM 760 C CA . PHE A 1 96 ? -1.655 3.769 10.490 1.00 87.75 96 PHE A CA 1
ATOM 761 C C . PHE A 1 96 ? -0.784 4.861 9.882 1.00 87.75 96 PHE A C 1
ATOM 763 O O . PHE A 1 96 ? -0.843 6.022 10.283 1.00 87.75 96 PHE A O 1
ATOM 770 N N . LEU A 1 97 ? -0.009 4.489 8.865 1.00 90.44 97 LEU A N 1
ATOM 771 C CA . LEU A 1 97 ? 0.694 5.459 8.041 1.00 90.44 97 LEU A CA 1
ATOM 772 C C . LEU A 1 97 ? -0.323 6.245 7.220 1.00 90.44 97 LEU A C 1
ATOM 774 O O . LEU A 1 97 ? -1.177 5.655 6.552 1.00 90.44 97 LEU A O 1
ATOM 778 N N . ASN A 1 98 ? -0.201 7.568 7.236 1.00 90.56 98 ASN A N 1
ATOM 779 C CA . ASN A 1 98 ? -0.983 8.417 6.351 1.00 90.56 98 ASN A CA 1
ATOM 780 C C . ASN A 1 98 ? -0.411 8.396 4.919 1.00 90.56 98 ASN A C 1
ATOM 782 O O . ASN A 1 98 ? 0.717 7.953 4.673 1.00 90.56 98 ASN A O 1
ATOM 786 N N . ARG A 1 99 ? -1.193 8.900 3.960 1.00 92.62 99 ARG A N 1
ATOM 787 C CA . ARG A 1 99 ? -0.829 8.910 2.536 1.00 92.62 99 ARG A CA 1
ATOM 788 C C . ARG A 1 99 ? 0.501 9.614 2.262 1.00 92.62 99 ARG A C 1
ATOM 790 O O . ARG A 1 99 ? 1.274 9.144 1.435 1.00 92.62 99 ARG A O 1
ATOM 797 N N . GLU A 1 100 ? 0.785 10.724 2.937 1.00 92.25 100 GLU A N 1
ATOM 798 C CA . GLU A 1 100 ? 2.018 11.497 2.732 1.00 92.25 100 GLU A CA 1
ATOM 799 C C . GLU A 1 100 ? 3.257 10.734 3.205 1.00 92.25 100 GLU A C 1
ATOM 801 O O . GLU A 1 100 ? 4.266 10.684 2.502 1.00 92.25 100 GLU A O 1
ATOM 806 N N . GLN A 1 101 ? 3.168 10.069 4.359 1.00 93.25 101 GLN A N 1
ATOM 807 C CA . GLN A 1 101 ? 4.231 9.210 4.878 1.00 93.25 101 GLN A CA 1
ATOM 808 C C . GLN A 1 101 ? 4.512 8.041 3.927 1.00 93.25 101 GLN A C 1
ATOM 810 O O . GLN A 1 101 ? 5.675 7.734 3.657 1.00 93.25 101 GLN A O 1
ATOM 815 N N . ILE A 1 102 ? 3.458 7.418 3.389 1.00 94.88 102 ILE A N 1
ATOM 816 C CA . ILE A 1 102 ? 3.577 6.354 2.384 1.00 94.88 102 ILE A CA 1
ATOM 817 C C . ILE A 1 102 ? 4.243 6.910 1.118 1.00 94.88 102 ILE A C 1
ATOM 819 O O . ILE A 1 102 ? 5.240 6.353 0.661 1.00 94.88 102 ILE A O 1
ATOM 823 N N . GLN A 1 103 ? 3.764 8.041 0.592 1.00 95.50 103 GLN A N 1
ATOM 824 C CA . GLN A 1 103 ? 4.319 8.679 -0.604 1.00 95.50 103 GLN A CA 1
ATOM 825 C C . GLN A 1 103 ? 5.807 9.030 -0.438 1.00 95.50 103 GLN A C 1
ATOM 827 O O . GLN A 1 103 ? 6.589 8.793 -1.362 1.00 95.50 103 GLN A O 1
ATOM 832 N N . SER A 1 104 ? 6.218 9.545 0.728 1.00 94.62 104 SER A N 1
ATOM 833 C CA . SER A 1 104 ? 7.630 9.842 1.021 1.00 94.62 104 SER A CA 1
ATOM 834 C C . SER A 1 104 ? 8.491 8.588 0.910 1.00 94.62 104 SER A C 1
ATOM 836 O O . SER A 1 104 ? 9.528 8.603 0.250 1.00 94.62 104 SER A O 1
ATOM 838 N N . ILE A 1 105 ? 8.028 7.466 1.472 1.00 94.50 105 ILE A N 1
ATOM 839 C CA . ILE A 1 105 ? 8.747 6.188 1.419 1.00 94.50 105 ILE A CA 1
ATOM 840 C C . ILE A 1 105 ? 8.912 5.697 -0.022 1.00 94.50 105 ILE A C 1
ATOM 842 O O . ILE A 1 105 ? 10.000 5.233 -0.384 1.00 94.50 105 ILE A O 1
ATOM 846 N N . ILE A 1 106 ? 7.868 5.809 -0.849 1.00 94.94 106 ILE A N 1
ATOM 847 C CA . ILE A 1 106 ? 7.929 5.425 -2.267 1.00 94.94 106 ILE A CA 1
ATOM 848 C C . ILE A 1 106 ? 8.947 6.295 -3.011 1.00 94.94 106 ILE A C 1
ATOM 850 O O . ILE A 1 106 ? 9.867 5.764 -3.638 1.00 94.94 106 ILE A O 1
ATOM 854 N N . ILE A 1 107 ? 8.855 7.622 -2.877 1.00 94.12 107 ILE A N 1
ATOM 855 C CA . ILE A 1 107 ? 9.773 8.568 -3.531 1.00 94.12 107 ILE A CA 1
ATOM 856 C C . ILE A 1 107 ? 11.220 8.325 -3.097 1.00 94.12 107 ILE A C 1
ATOM 858 O O . ILE A 1 107 ? 12.109 8.248 -3.943 1.00 94.12 107 ILE A O 1
ATOM 862 N N . GLU A 1 108 ? 11.480 8.188 -1.797 1.00 92.75 108 GLU A N 1
ATOM 863 C CA . GLU A 1 108 ? 12.821 7.924 -1.273 1.00 92.75 108 GLU A CA 1
ATOM 864 C C . GLU A 1 108 ? 13.394 6.616 -1.807 1.00 92.75 108 GLU A C 1
ATOM 866 O O . GLU A 1 108 ? 14.566 6.549 -2.168 1.00 92.75 108 GLU A O 1
ATOM 871 N N . THR A 1 109 ? 12.579 5.563 -1.851 1.00 91.62 109 THR A N 1
ATOM 872 C CA . THR A 1 109 ? 13.015 4.260 -2.358 1.00 91.62 109 THR A CA 1
ATOM 873 C C . THR A 1 109 ? 13.378 4.344 -3.835 1.00 91.62 109 THR A C 1
ATOM 875 O O . THR A 1 109 ? 14.416 3.817 -4.223 1.00 91.62 109 THR A O 1
ATOM 878 N N . ASN A 1 110 ? 12.601 5.080 -4.629 1.00 91.00 110 ASN A N 1
ATOM 879 C CA . ASN A 1 110 ? 12.885 5.282 -6.047 1.00 91.00 110 ASN A CA 1
ATOM 880 C C . ASN A 1 110 ? 14.130 6.147 -6.275 1.00 91.00 110 ASN A C 1
ATOM 882 O O . ASN A 1 110 ? 14.947 5.846 -7.141 1.00 91.00 110 ASN A O 1
ATOM 886 N N . ARG A 1 111 ? 14.307 7.214 -5.484 1.00 85.38 111 ARG A N 1
ATOM 887 C CA . ARG A 1 111 ? 15.439 8.148 -5.611 1.00 85.38 111 ARG A CA 1
ATOM 888 C C . ARG A 1 111 ? 16.787 7.514 -5.296 1.00 85.38 111 ARG A C 1
ATOM 890 O O . ARG A 1 111 ? 17.781 7.911 -5.896 1.00 85.38 111 ARG A O 1
ATOM 897 N N . ILE A 1 112 ? 16.831 6.535 -4.390 1.00 70.94 112 ILE A N 1
ATOM 898 C CA . ILE A 1 112 ? 18.072 5.818 -4.057 1.00 70.94 112 ILE A CA 1
ATOM 899 C C . ILE A 1 112 ? 18.687 5.146 -5.302 1.00 70.94 112 ILE A C 1
ATOM 901 O O . ILE A 1 112 ? 19.898 4.955 -5.335 1.00 70.94 112 ILE A O 1
ATOM 905 N N . PHE A 1 113 ? 17.899 4.872 -6.348 1.00 58.38 113 PHE A N 1
ATOM 906 C CA . PHE A 1 113 ? 18.341 4.132 -7.535 1.00 58.38 113 PHE A CA 1
ATOM 907 C C . PHE A 1 113 ? 18.522 4.965 -8.812 1.00 58.38 113 PHE A C 1
ATOM 909 O O . PHE A 1 113 ? 18.867 4.398 -9.841 1.00 58.38 113 PHE A O 1
ATOM 916 N N . ILE A 1 114 ? 18.367 6.294 -8.758 1.00 54.94 114 ILE A N 1
ATOM 917 C CA . ILE A 1 114 ? 18.659 7.191 -9.902 1.00 54.94 114 ILE A CA 1
ATOM 918 C C . ILE A 1 114 ? 20.138 7.648 -9.905 1.00 54.94 114 ILE A C 1
ATOM 920 O O . ILE A 1 114 ? 20.587 8.329 -10.817 1.00 54.94 114 ILE A O 1
ATOM 924 N N . LYS A 1 115 ? 20.940 7.259 -8.905 1.00 45.03 115 LYS A N 1
ATOM 925 C CA . LYS A 1 115 ? 22.393 7.497 -8.901 1.00 45.03 115 LYS A CA 1
ATOM 926 C C . LYS A 1 115 ? 23.152 6.327 -9.540 1.00 45.03 115 LYS A C 1
ATOM 928 O O . LYS A 1 115 ? 23.804 5.584 -8.813 1.00 45.03 115 LYS A O 1
ATOM 933 N N . TYR A 1 116 ? 23.067 6.174 -10.858 1.00 39.50 116 TYR A N 1
ATOM 934 C CA . TYR A 1 116 ? 24.040 5.411 -11.650 1.00 39.50 116 TYR A CA 1
ATOM 935 C C . TYR A 1 116 ? 24.277 6.106 -12.984 1.00 39.50 116 TYR A C 1
ATOM 937 O O . TYR A 1 116 ? 23.270 6.435 -13.649 1.00 39.50 116 TYR A O 1
#

Sequence (116 aa):
MFYLAAAILGDVRERLKNSDLSLFGNIDEILSTIPDNLDAHMKAVIELNNSVDDKDALLKCLKCPDTNISYVNDIFADRYQVKLRSRKKTLRTNEFLNREQIQSIIIETNRIFIKY

pLDDT: mean 78.3, std 17.39, range [39.5, 95.62]

Organism: NCBI:txid2874296